Protein AF-A0AAW2Y4E7-F1 (afdb_monomer_lite)

Secondary structure (DSSP, 8-state):
-PPPPGGG--SSHHHHHHHHHHHHHHHH-SEEPPHHHHHHHHHHHTTSTTHHHHHTT-EE----GGG--HHHHHHHHHHHHHHHTT--

Foldseek 3Di:
DDDDDPVPPAPDDVSVVVVVVLVVQQVVFKDFDDPVVLVVVCVVCVPHPCNVVSVVTDIDGDADVPPGDPVRVVVVVVVVVVVVVPPD

Sequence (88 aa):
MQALPEEEWFCGRSCSNIYSALQKLVGDGEQRLPEALSDVLKMKCEGQSLQKNLELGIRWRLLRGKKAAEDTRMWLSGAVNIFHVSAF

Radius of gyration: 17.65 Å; chains: 1; bounding box: 34×34×51 Å

Structure (mmCIF, N/CA/C/O backbone):
data_AF-A0AAW2Y4E7-F1
#
_entry.id   AF-A0AAW2Y4E7-F1
#
loop_
_atom_site.group_PDB
_atom_site.id
_atom_site.type_symbol
_atom_site.label_atom_id
_atom_site.label_alt_id
_atom_site.label_comp_id
_atom_site.label_asym_id
_atom_site.label_entity_id
_atom_site.label_seq_id
_atom_site.pdbx_PDB_ins_code
_atom_site.Cartn_x
_atom_site.Cartn_y
_atom_site.Cartn_z
_atom_site.occupancy
_atom_site.B_iso_or_equiv
_atom_site.auth_seq_id
_atom_site.auth_comp_id
_atom_site.auth_asym_id
_atom_site.auth_atom_id
_atom_site.pdbx_PDB_model_num
ATOM 1 N N . MET A 1 1 ? 5.158 8.967 -28.430 1.00 42.56 1 MET A N 1
ATOM 2 C CA . MET A 1 1 ? 6.090 8.450 -27.406 1.00 42.56 1 MET A CA 1
ATOM 3 C C . MET A 1 1 ? 6.056 6.941 -27.480 1.00 42.56 1 MET A C 1
ATOM 5 O O . MET A 1 1 ? 4.995 6.369 -27.262 1.00 42.56 1 MET A O 1
ATOM 9 N N . GLN A 1 2 ? 7.163 6.313 -27.866 1.00 62.22 2 GLN A N 1
ATOM 10 C CA . GLN A 1 2 ? 7.306 4.866 -27.733 1.00 62.22 2 GLN A CA 1
ATOM 11 C C . GLN A 1 2 ? 7.590 4.567 -26.264 1.00 62.22 2 GLN A C 1
ATOM 13 O O . GLN A 1 2 ? 8.462 5.192 -25.664 1.00 62.22 2 GLN A O 1
ATOM 18 N N . ALA A 1 3 ? 6.798 3.677 -25.670 1.00 66.75 3 ALA A N 1
ATOM 19 C CA . ALA A 1 3 ? 7.129 3.140 -24.362 1.00 66.75 3 ALA A CA 1
ATOM 20 C C . ALA A 1 3 ? 8.432 2.344 -24.491 1.00 66.75 3 ALA A C 1
ATOM 22 O O . ALA A 1 3 ? 8.623 1.641 -25.485 1.00 66.75 3 ALA A O 1
ATOM 23 N N . LEU A 1 4 ? 9.316 2.470 -23.502 1.00 67.56 4 LEU A N 1
ATOM 24 C CA . LEU A 1 4 ? 10.498 1.618 -23.416 1.00 67.56 4 LEU A CA 1
ATOM 25 C C . LEU A 1 4 ? 10.061 0.138 -23.368 1.00 67.56 4 LEU A C 1
ATOM 27 O O . LEU A 1 4 ? 8.965 -0.147 -22.870 1.00 67.56 4 LEU A O 1
ATOM 31 N N . PRO A 1 5 ? 10.872 -0.804 -23.871 1.00 72.25 5 PRO A N 1
ATOM 32 C CA . PRO A 1 5 ? 10.653 -2.233 -23.645 1.00 72.25 5 PRO A CA 1
ATOM 33 C C . PRO A 1 5 ? 10.631 -2.542 -22.139 1.00 72.25 5 PRO A C 1
ATOM 35 O O . PRO A 1 5 ? 11.344 -1.883 -21.383 1.00 72.25 5 PRO A O 1
ATOM 38 N N . GLU A 1 6 ? 9.852 -3.538 -21.688 1.00 65.81 6 GLU A N 1
ATOM 39 C CA . GLU A 1 6 ? 9.752 -3.900 -20.253 1.00 65.81 6 GLU A CA 1
ATOM 40 C C . GLU A 1 6 ? 11.127 -4.187 -19.615 1.00 65.81 6 GLU A C 1
ATOM 42 O O . GLU A 1 6 ? 11.351 -3.871 -18.447 1.00 65.81 6 GLU A O 1
ATOM 47 N N . GLU A 1 7 ? 12.066 -4.692 -20.418 1.00 64.44 7 GLU A N 1
ATOM 48 C CA . GLU A 1 7 ? 13.455 -5.007 -20.056 1.00 64.44 7 GLU A CA 1
ATOM 49 C C . GLU A 1 7 ? 14.310 -3.763 -19.719 1.00 64.44 7 GLU A C 1
ATOM 51 O O . GLU A 1 7 ? 15.309 -3.866 -19.008 1.00 64.44 7 GLU A O 1
ATOM 56 N N . GLU A 1 8 ? 13.921 -2.573 -20.193 1.00 67.56 8 GLU A N 1
ATOM 57 C CA . GLU A 1 8 ? 14.659 -1.306 -20.028 1.00 67.56 8 GLU A CA 1
ATOM 58 C C . GLU A 1 8 ? 13.919 -0.289 -19.142 1.00 67.56 8 GLU A C 1
ATOM 60 O O . GLU A 1 8 ? 14.335 0.862 -19.003 1.00 67.56 8 GLU A O 1
ATOM 65 N N . TRP A 1 9 ? 12.815 -0.687 -18.502 1.00 77.88 9 TRP A N 1
ATOM 66 C CA . TRP A 1 9 ? 12.042 0.211 -17.632 1.00 77.88 9 TRP A CA 1
ATOM 67 C C . TRP A 1 9 ? 12.809 0.677 -16.396 1.00 77.88 9 TRP A C 1
ATOM 69 O O . TRP A 1 9 ? 12.459 1.696 -15.794 1.00 77.88 9 TRP A O 1
ATOM 79 N N . PHE A 1 10 ? 13.843 -0.062 -15.994 1.00 82.88 10 PHE A N 1
ATOM 80 C CA . PHE A 1 10 ? 14.584 0.215 -14.775 1.00 82.88 10 PHE A CA 1
ATOM 81 C C . PHE A 1 10 ? 15.920 0.882 -15.069 1.00 82.88 10 PHE A C 1
ATOM 83 O O . PHE A 1 10 ? 16.797 0.326 -15.717 1.00 82.88 10 PHE A O 1
ATOM 90 N N . CYS A 1 11 ? 16.108 2.041 -14.446 1.00 84.75 11 CYS A N 1
ATOM 91 C CA . CYS A 1 11 ? 17.328 2.840 -14.489 1.00 84.75 11 CYS A CA 1
ATOM 92 C C . CYS A 1 11 ? 18.587 2.142 -13.924 1.00 84.75 11 CYS A C 1
ATOM 94 O O . CYS A 1 11 ? 19.695 2.661 -14.030 1.00 84.75 11 CYS A O 1
ATOM 96 N N . GLY A 1 12 ? 18.413 1.012 -13.232 1.00 86.25 12 GLY A N 1
ATOM 97 C CA . GLY A 1 12 ? 19.464 0.316 -12.503 1.00 86.25 12 GLY A CA 1
ATOM 98 C C . GLY A 1 12 ? 18.916 -0.686 -11.487 1.00 86.25 12 GLY A C 1
ATOM 99 O O . GLY A 1 12 ? 17.704 -0.870 -11.336 1.00 86.25 12 GLY A O 1
ATOM 100 N N . ARG A 1 13 ? 19.828 -1.324 -10.744 1.00 88.19 13 ARG A N 1
ATOM 101 C CA . ARG A 1 13 ? 19.498 -2.410 -9.805 1.00 88.19 13 ARG A CA 1
ATOM 102 C C . ARG A 1 13 ? 18.552 -1.966 -8.686 1.00 88.19 13 ARG A C 1
ATOM 104 O O . ARG A 1 13 ? 17.628 -2.696 -8.354 1.00 88.19 13 ARG A O 1
ATOM 111 N N . SER A 1 14 ? 18.715 -0.753 -8.159 1.00 90.00 14 SER A N 1
ATOM 112 C CA . SER A 1 14 ? 17.808 -0.203 -7.142 1.00 90.00 14 SER A CA 1
ATOM 113 C C . SER A 1 14 ? 16.381 -0.026 -7.674 1.00 90.00 14 SER A C 1
ATOM 115 O O . SER A 1 14 ? 15.435 -0.422 -7.000 1.00 90.00 14 SER A O 1
ATOM 117 N N . CYS A 1 15 ? 16.228 0.493 -8.901 1.00 88.75 15 CYS A N 1
ATOM 118 C CA . CYS A 1 15 ? 14.934 0.637 -9.580 1.00 88.75 15 CYS A CA 1
ATOM 119 C C . CYS A 1 15 ? 14.224 -0.735 -9.715 1.00 88.75 15 CYS A C 1
ATOM 121 O O . CYS A 1 15 ? 13.050 -0.867 -9.367 1.00 88.75 15 CYS A O 1
ATOM 123 N N . SER A 1 16 ? 14.953 -1.774 -10.138 1.00 88.38 16 SER A N 1
ATOM 124 C CA . SER A 1 16 ? 14.431 -3.147 -10.272 1.00 88.38 16 SER A CA 1
ATOM 125 C C . SER A 1 16 ? 14.087 -3.804 -8.921 1.00 88.38 16 SER A C 1
ATOM 127 O O . SER A 1 16 ? 13.040 -4.443 -8.780 1.00 88.38 16 SER A O 1
ATOM 129 N N . ASN A 1 17 ? 14.914 -3.593 -7.891 1.00 92.19 17 ASN A N 1
ATOM 130 C CA . ASN A 1 17 ? 14.667 -4.111 -6.542 1.00 92.19 17 ASN A CA 1
ATOM 131 C C . ASN A 1 17 ? 13.398 -3.511 -5.924 1.00 92.19 17 ASN A C 1
ATOM 133 O O . ASN A 1 17 ? 12.595 -4.243 -5.346 1.00 92.19 17 ASN A O 1
ATOM 137 N N . ILE A 1 18 ? 13.198 -2.195 -6.074 1.00 91.38 18 ILE A N 1
ATOM 138 C CA . ILE A 1 18 ? 11.982 -1.512 -5.612 1.00 91.38 18 ILE A CA 1
ATOM 139 C C . ILE A 1 18 ? 10.759 -2.114 -6.304 1.00 91.38 18 ILE A C 1
ATOM 141 O O . ILE A 1 18 ? 9.790 -2.466 -5.635 1.00 91.38 18 ILE A O 1
ATOM 145 N N . TYR A 1 19 ? 10.807 -2.291 -7.626 1.00 89.38 19 TYR A N 1
ATOM 146 C CA . TYR A 1 19 ? 9.702 -2.899 -8.363 1.00 89.38 19 TYR A CA 1
ATOM 147 C C . TYR A 1 19 ? 9.384 -4.319 -7.885 1.00 89.38 19 TYR A C 1
ATOM 149 O O . TYR A 1 19 ? 8.223 -4.624 -7.621 1.00 89.38 19 TYR A O 1
ATOM 157 N N . SER A 1 20 ? 10.405 -5.157 -7.703 1.00 89.69 20 SER A N 1
ATOM 158 C CA . SER A 1 20 ? 10.245 -6.531 -7.210 1.00 89.69 20 SER A CA 1
ATOM 159 C C . SER A 1 20 ? 9.628 -6.564 -5.807 1.00 89.69 20 SER A C 1
ATOM 161 O O . SER A 1 20 ? 8.722 -7.354 -5.540 1.00 89.69 20 SER A O 1
ATOM 163 N N . ALA A 1 21 ? 10.059 -5.661 -4.919 1.00 91.69 21 ALA A N 1
ATOM 164 C CA . ALA A 1 21 ? 9.476 -5.513 -3.588 1.00 91.69 21 ALA A CA 1
ATOM 165 C C . ALA A 1 21 ? 8.002 -5.080 -3.656 1.00 91.69 21 ALA A C 1
ATOM 167 O O . ALA A 1 21 ? 7.161 -5.668 -2.981 1.00 91.69 21 ALA A O 1
ATOM 168 N N . LEU A 1 22 ? 7.663 -4.106 -4.507 1.00 90.12 22 LEU A N 1
ATOM 169 C CA . LEU A 1 22 ? 6.279 -3.662 -4.703 1.00 90.12 22 LEU A CA 1
ATOM 170 C C . LEU A 1 22 ? 5.398 -4.774 -5.284 1.00 90.12 22 LEU A C 1
ATOM 172 O O . LEU A 1 22 ? 4.270 -4.952 -4.832 1.00 90.12 22 LEU A O 1
ATOM 176 N N . GLN A 1 23 ? 5.897 -5.543 -6.255 1.00 88.38 23 GLN A N 1
ATOM 177 C CA . GLN A 1 23 ? 5.170 -6.691 -6.802 1.00 88.38 23 GLN A CA 1
ATOM 178 C C . GLN A 1 23 ? 4.879 -7.736 -5.726 1.00 88.38 23 GLN A C 1
ATOM 180 O O . GLN A 1 23 ? 3.750 -8.220 -5.645 1.00 88.38 23 GLN A O 1
ATOM 185 N N . LYS A 1 24 ? 5.868 -8.037 -4.878 1.00 90.25 24 LYS A N 1
ATOM 186 C CA . LYS A 1 24 ? 5.685 -8.942 -3.744 1.00 90.25 24 LYS A CA 1
ATOM 187 C C . LYS A 1 24 ? 4.623 -8.418 -2.776 1.00 90.25 24 LYS A C 1
ATOM 189 O O . LYS A 1 24 ? 3.711 -9.157 -2.442 1.00 90.25 24 LYS A O 1
ATOM 194 N N . LEU A 1 25 ? 4.676 -7.138 -2.404 1.00 89.44 25 LEU A N 1
ATOM 195 C CA . LEU A 1 25 ? 3.684 -6.520 -1.512 1.00 89.44 25 LEU A CA 1
ATOM 196 C C . LEU A 1 25 ? 2.258 -6.565 -2.075 1.00 89.44 25 LEU A C 1
ATOM 198 O O . LEU A 1 25 ? 1.309 -6.787 -1.329 1.00 89.44 25 LEU A O 1
ATOM 202 N N . VAL A 1 26 ? 2.092 -6.373 -3.388 1.00 86.62 26 VAL A N 1
ATOM 203 C CA . VAL A 1 26 ? 0.782 -6.530 -4.040 1.00 86.62 26 VAL A CA 1
ATOM 204 C C . VAL A 1 26 ? 0.308 -7.987 -3.972 1.00 86.62 26 VAL A C 1
ATOM 206 O O . VAL A 1 26 ? -0.872 -8.223 -3.725 1.00 86.62 26 VAL A O 1
ATOM 209 N N . GLY A 1 27 ? 1.208 -8.956 -4.174 1.00 85.12 27 GLY A N 1
ATOM 210 C CA . GLY A 1 27 ? 0.895 -10.388 -4.098 1.00 85.12 27 GLY A CA 1
ATOM 211 C C . GLY A 1 27 ? 0.593 -10.889 -2.681 1.00 85.12 27 GLY A C 1
ATOM 212 O O . GLY A 1 27 ? -0.316 -11.695 -2.506 1.00 85.12 27 GLY A O 1
ATOM 213 N N . ASP A 1 28 ? 1.305 -10.375 -1.676 1.00 88.44 28 ASP A N 1
ATOM 214 C CA . ASP A 1 28 ? 1.143 -10.738 -0.261 1.00 88.44 28 ASP A CA 1
ATOM 215 C C . ASP A 1 28 ? -0.201 -10.245 0.320 1.00 88.44 28 ASP A C 1
ATOM 217 O O . ASP A 1 28 ? -0.674 -10.756 1.336 1.00 88.44 28 ASP A O 1
ATOM 221 N N . GLY A 1 29 ? -0.850 -9.270 -0.325 1.00 86.31 29 GLY A N 1
ATOM 222 C CA . GLY A 1 29 ? -2.195 -8.833 0.026 1.00 86.31 29 GLY A CA 1
ATOM 223 C C . GLY A 1 29 ? -2.265 -8.049 1.341 1.00 86.31 29 GLY A C 1
ATOM 224 O O . GLY A 1 29 ? -1.598 -7.033 1.512 1.00 86.31 29 GLY A O 1
ATOM 225 N N . GLU A 1 30 ? -3.184 -8.434 2.233 1.00 88.12 30 GLU A N 1
ATOM 226 C CA . GLU A 1 30 ? -3.376 -7.736 3.514 1.00 88.12 30 GLU A CA 1
ATOM 227 C C . GLU A 1 30 ? -2.285 -8.105 4.519 1.00 88.12 30 GLU A C 1
ATOM 229 O O . GLU A 1 30 ? -2.129 -9.264 4.897 1.00 88.12 30 GLU A O 1
ATOM 234 N N . GLN A 1 31 ? -1.582 -7.096 5.014 1.00 88.38 31 GLN A N 1
ATOM 235 C CA . GLN A 1 31 ? -0.492 -7.220 5.967 1.00 88.38 31 GLN A CA 1
ATOM 236 C C . GLN A 1 31 ? -0.812 -6.464 7.254 1.00 88.38 31 GLN A C 1
ATOM 238 O O . GLN A 1 31 ? -1.543 -5.474 7.261 1.00 88.38 31 GLN A O 1
ATOM 243 N N . ARG A 1 32 ? -0.257 -6.928 8.377 1.00 85.75 32 ARG A N 1
ATOM 244 C CA . ARG A 1 32 ?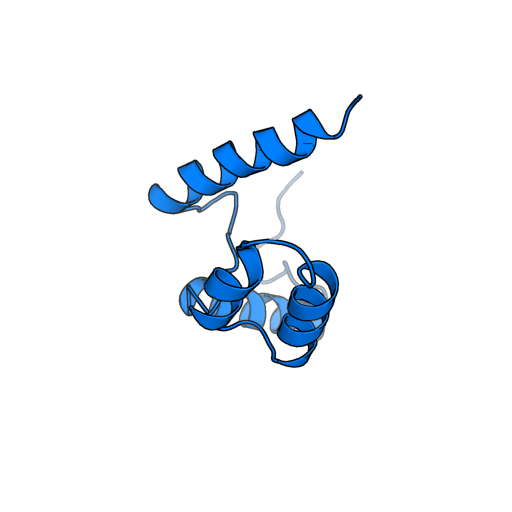 -0.334 -6.178 9.636 1.00 85.75 32 ARG A CA 1
ATOM 245 C C . ARG A 1 32 ? 0.465 -4.886 9.510 1.00 85.75 32 ARG A C 1
ATOM 247 O O . ARG A 1 32 ? 1.511 -4.855 8.856 1.00 85.75 32 ARG A O 1
ATOM 254 N N . LEU A 1 33 ? -0.029 -3.825 10.137 1.00 83.00 33 LEU A N 1
ATOM 255 C CA . LEU A 1 33 ? 0.750 -2.603 10.268 1.00 83.00 33 LEU A CA 1
ATOM 256 C C . LEU A 1 33 ? 2.016 -2.873 11.091 1.00 83.00 33 LEU A C 1
ATOM 258 O O . LEU A 1 33 ? 1.949 -3.577 12.100 1.00 83.00 33 LEU A O 1
ATOM 262 N N . PRO A 1 34 ? 3.164 -2.307 10.687 1.00 83.06 34 PRO A N 1
ATOM 263 C CA . PRO A 1 34 ? 4.334 -2.240 11.546 1.00 83.06 34 PRO A CA 1
ATOM 264 C C . PRO A 1 34 ? 3.979 -1.638 12.909 1.00 83.06 34 PRO A C 1
ATOM 266 O O . PRO A 1 34 ? 3.182 -0.700 12.999 1.00 83.06 34 PRO A O 1
ATOM 269 N N . GLU A 1 35 ? 4.592 -2.156 13.969 1.00 77.19 35 GLU A N 1
ATOM 270 C CA . GLU A 1 35 ? 4.297 -1.760 15.351 1.00 77.19 35 GLU A CA 1
ATOM 271 C C . GLU A 1 35 ? 4.518 -0.257 15.577 1.00 77.19 35 GLU A C 1
ATOM 273 O O . GLU A 1 35 ? 3.638 0.425 16.091 1.00 77.19 35 GLU A O 1
ATOM 278 N N . ALA A 1 36 ? 5.593 0.298 15.006 1.00 78.06 36 ALA A N 1
ATOM 279 C CA . ALA A 1 36 ? 5.879 1.733 15.050 1.00 78.06 36 ALA A CA 1
ATOM 280 C C . ALA A 1 36 ? 4.747 2.610 14.472 1.00 78.06 36 ALA A C 1
ATOM 282 O O . ALA A 1 36 ? 4.459 3.680 15.001 1.00 78.06 36 ALA A O 1
ATOM 283 N N . LEU A 1 37 ? 4.083 2.170 13.396 1.00 77.00 37 LEU A N 1
ATOM 284 C CA . LEU A 1 37 ? 2.928 2.887 12.837 1.00 77.00 37 LEU A CA 1
ATOM 285 C C . LEU A 1 37 ? 1.663 2.643 13.662 1.00 77.00 37 LEU A C 1
ATOM 287 O O . LEU A 1 37 ? 0.816 3.529 13.769 1.00 77.00 37 LEU A O 1
ATOM 291 N N . SER A 1 38 ? 1.549 1.458 14.258 1.00 74.50 38 SER A N 1
ATOM 292 C CA . SER A 1 38 ? 0.436 1.108 15.139 1.00 74.50 38 SER A CA 1
ATOM 293 C C . SER A 1 38 ? 0.418 2.004 16.374 1.00 74.50 38 SER A C 1
ATOM 295 O O . SER A 1 38 ? -0.645 2.490 16.746 1.00 74.50 38 SER A O 1
ATOM 297 N N . ASP A 1 39 ? 1.576 2.300 16.962 1.00 74.94 39 ASP A N 1
ATOM 298 C CA . ASP A 1 39 ? 1.672 3.169 18.139 1.00 74.94 39 ASP A CA 1
ATOM 299 C C . ASP A 1 39 ? 1.344 4.630 17.815 1.00 74.94 39 ASP A C 1
ATOM 301 O O . ASP A 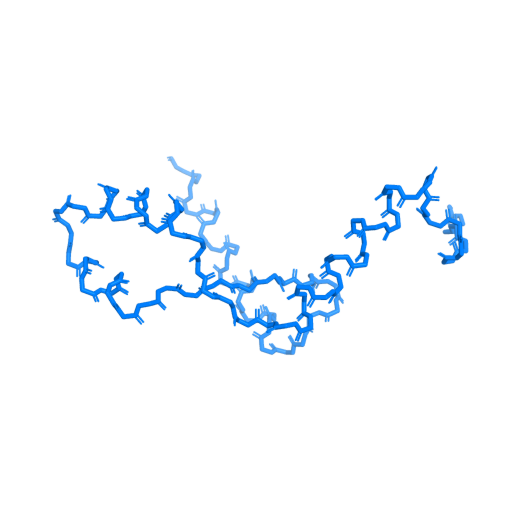1 39 ? 0.618 5.283 18.564 1.00 74.94 39 ASP A O 1
ATOM 305 N N . VAL A 1 40 ? 1.764 5.121 16.644 1.00 80.31 40 VAL A N 1
ATOM 306 C CA . VAL A 1 40 ? 1.359 6.449 16.151 1.00 80.31 40 VAL A CA 1
ATOM 307 C C . VAL A 1 40 ? -0.160 6.533 15.975 1.00 80.31 40 VAL A C 1
ATOM 309 O O . VAL A 1 40 ? -0.773 7.544 16.326 1.00 80.31 40 VAL A O 1
ATOM 312 N N . LEU A 1 41 ? -0.789 5.477 15.447 1.00 76.12 41 LEU A N 1
ATOM 313 C CA . LEU A 1 41 ? -2.243 5.420 15.292 1.00 76.12 41 LEU A CA 1
ATOM 314 C C . LEU A 1 41 ? -2.966 5.326 16.638 1.00 76.12 41 LEU A C 1
ATOM 316 O O . LEU A 1 41 ? -3.977 6.006 16.808 1.00 76.12 41 LEU A O 1
ATOM 320 N N . LYS A 1 42 ? -2.445 4.548 17.597 1.00 73.31 42 LYS A N 1
ATOM 321 C CA . LYS A 1 42 ? -2.968 4.497 18.973 1.00 73.31 42 LYS A CA 1
ATOM 322 C C . LYS A 1 42 ? -2.958 5.885 19.599 1.00 73.31 42 LYS A C 1
ATOM 324 O O . LYS A 1 42 ? -4.012 6.334 20.030 1.00 73.31 42 LYS A O 1
ATOM 329 N N . MET A 1 43 ? -1.827 6.590 19.539 1.00 76.25 43 MET A N 1
ATOM 330 C CA . MET A 1 43 ? -1.692 7.939 20.098 1.00 76.25 43 MET A CA 1
ATOM 331 C C . MET A 1 43 ? -2.665 8.932 19.449 1.00 76.25 43 MET A C 1
ATOM 333 O O . MET A 1 43 ? -3.272 9.750 20.131 1.00 76.25 43 MET A O 1
ATOM 337 N N . LYS A 1 44 ? -2.882 8.839 18.129 1.00 74.19 44 LYS A N 1
ATOM 338 C CA . LYS A 1 44 ? -3.887 9.668 17.440 1.00 74.19 44 LYS A CA 1
ATOM 339 C C . LYS A 1 44 ? -5.335 9.326 17.804 1.00 74.19 44 LYS A C 1
ATOM 341 O O . LYS A 1 44 ? -6.207 10.170 17.610 1.00 74.19 44 LYS A O 1
ATOM 346 N N . CYS A 1 45 ? -5.600 8.111 18.277 1.00 68.19 45 CYS A N 1
ATOM 347 C CA . CYS A 1 45 ? -6.942 7.635 18.614 1.00 68.19 45 CYS A CA 1
ATOM 348 C C . CYS A 1 45 ? -7.244 7.661 20.120 1.00 68.19 45 CYS A C 1
ATOM 350 O O . CYS A 1 45 ? -8.373 7.342 20.498 1.00 68.19 45 CYS A O 1
ATOM 352 N N . GLU A 1 46 ? -6.283 8.025 20.976 1.00 63.69 46 GLU A N 1
ATOM 353 C CA . GLU A 1 46 ? -6.507 8.214 22.412 1.00 63.69 46 GLU A CA 1
ATOM 354 C C . GLU A 1 46 ? -7.602 9.275 22.623 1.00 63.69 46 GLU A C 1
ATOM 356 O O . GLU A 1 46 ? -7.424 10.455 22.329 1.00 63.69 46 GLU A O 1
ATOM 361 N N . GLY A 1 47 ? -8.783 8.825 23.067 1.00 61.84 47 GLY A N 1
ATOM 362 C CA . GLY A 1 47 ? -9.983 9.652 23.258 1.00 61.84 47 GLY A CA 1
ATOM 363 C C . GLY A 1 47 ? -11.154 9.356 22.310 1.00 61.84 47 GLY A C 1
ATOM 364 O O . GLY A 1 47 ? -12.246 9.881 22.519 1.00 61.84 47 GLY A O 1
ATOM 365 N N . GLN A 1 48 ? -10.979 8.495 21.302 1.00 61.38 48 GLN A N 1
ATOM 366 C CA . GLN A 1 48 ? -12.049 8.072 20.389 1.00 61.38 48 GLN A CA 1
ATOM 367 C C . GLN A 1 48 ? -12.392 6.589 20.585 1.00 61.38 48 GLN A C 1
ATOM 369 O O . GLN A 1 48 ? -11.536 5.765 20.905 1.00 61.38 48 GLN A O 1
ATOM 374 N N . SER A 1 49 ? -13.645 6.204 20.312 1.00 60.56 49 SER A N 1
ATOM 375 C CA . SER A 1 49 ? -14.097 4.798 20.338 1.00 60.56 49 SER A CA 1
ATOM 376 C C . SER A 1 49 ? -13.328 3.875 19.370 1.00 60.56 49 SER A C 1
ATOM 378 O O . SER A 1 49 ? -13.473 2.654 19.440 1.00 60.56 49 SER A O 1
ATOM 380 N N . LEU A 1 50 ? -12.470 4.442 18.508 1.00 60.00 50 LEU A N 1
ATOM 381 C CA . LEU A 1 50 ? -11.544 3.742 17.616 1.00 60.00 50 LEU A CA 1
ATOM 382 C C . LEU A 1 50 ? -10.482 2.897 18.329 1.00 60.00 50 LEU A C 1
ATOM 384 O O . LEU A 1 50 ? -9.929 1.998 17.696 1.00 60.00 50 LEU A O 1
ATOM 388 N N . GLN A 1 51 ? -10.201 3.133 19.613 1.00 58.78 51 GLN A N 1
ATOM 389 C CA . GLN A 1 51 ? -9.175 2.378 20.342 1.00 58.78 51 GLN A CA 1
ATOM 390 C C . GLN A 1 51 ? -9.462 0.860 20.340 1.00 58.78 51 GLN A C 1
ATOM 392 O O . GLN A 1 51 ? -8.550 0.062 20.140 1.00 58.78 51 GLN A O 1
ATOM 397 N N . LYS A 1 52 ? -10.744 0.460 20.404 1.00 58.19 52 LYS A N 1
ATOM 398 C CA . LYS A 1 52 ? -11.176 -0.947 20.268 1.00 58.19 52 LYS A CA 1
ATOM 399 C C . LYS A 1 52 ? -10.931 -1.529 18.869 1.00 58.19 52 LYS A C 1
ATOM 401 O O . LYS A 1 52 ? -10.636 -2.709 18.742 1.00 58.19 52 LYS A O 1
ATOM 406 N N . ASN A 1 53 ? -11.027 -0.715 17.813 1.00 54.72 53 ASN A N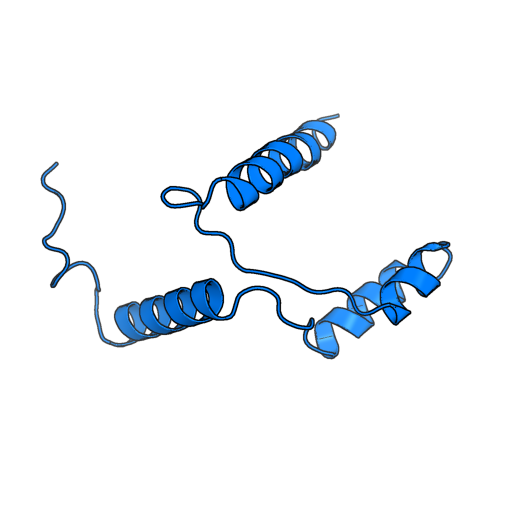 1
ATOM 407 C CA . ASN A 1 53 ? -10.764 -1.155 16.435 1.00 54.72 53 ASN A CA 1
ATOM 408 C C . ASN A 1 53 ? -9.263 -1.299 16.140 1.00 54.72 53 ASN A C 1
ATOM 410 O O . ASN A 1 53 ? -8.882 -2.113 15.303 1.00 54.72 53 ASN A O 1
ATOM 414 N N . LEU A 1 54 ? -8.410 -0.546 16.840 1.00 60.66 54 LEU A N 1
ATOM 415 C CA . LEU A 1 54 ? -6.955 -0.715 16.785 1.00 60.66 54 LEU A CA 1
ATOM 416 C C . LEU A 1 54 ? -6.510 -2.050 17.392 1.00 60.66 54 LEU A C 1
ATOM 418 O O . LEU A 1 54 ? -5.642 -2.712 16.822 1.00 60.66 54 LEU A O 1
ATOM 422 N N . GLU A 1 55 ? -7.149 -2.480 18.482 1.00 59.16 55 GLU A N 1
ATOM 423 C CA . GLU A 1 55 ? -6.929 -3.809 19.073 1.00 59.16 55 GLU A CA 1
ATOM 424 C C . GLU A 1 55 ? -7.402 -4.955 18.164 1.00 59.16 55 GLU A C 1
ATOM 426 O O . GLU A 1 55 ? -6.797 -6.026 18.168 1.00 59.16 55 GLU A O 1
ATOM 431 N N . LEU A 1 56 ? -8.411 -4.722 17.312 1.00 59.16 56 LEU A N 1
ATOM 432 C CA . LEU A 1 56 ? -8.882 -5.688 16.305 1.00 59.16 56 LEU A CA 1
ATOM 433 C C . LEU A 1 56 ? -7.903 -5.892 15.128 1.00 59.16 56 LEU A C 1
ATOM 435 O O . LEU A 1 56 ? -8.171 -6.698 14.237 1.00 59.16 56 LEU A O 1
ATOM 439 N N . GLY A 1 57 ? -6.743 -5.226 15.147 1.00 72.81 57 GLY A N 1
ATOM 440 C CA . GLY A 1 57 ? -5.637 -5.477 14.229 1.00 72.81 57 GLY A CA 1
ATOM 441 C C . GLY A 1 57 ? -5.852 -4.838 12.865 1.00 72.81 57 GLY A C 1
ATOM 442 O O . GLY A 1 57 ? 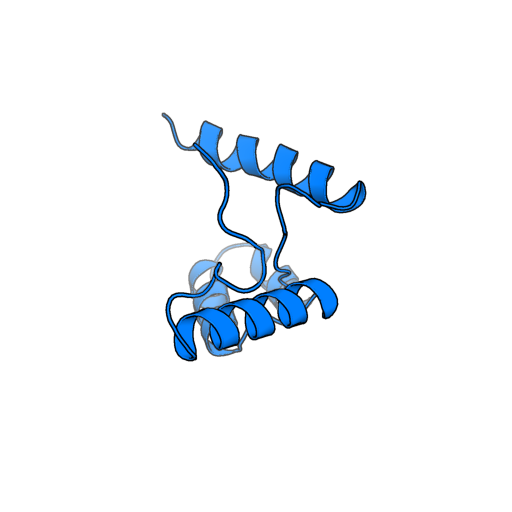-6.179 -5.518 11.892 1.00 72.81 57 GLY A O 1
ATOM 443 N N . ILE A 1 58 ? -5.618 -3.526 12.776 1.00 77.56 58 ILE A N 1
ATOM 444 C CA . ILE A 1 58 ? -5.650 -2.806 11.499 1.00 77.56 58 ILE A CA 1
ATOM 445 C C . ILE A 1 58 ? -4.640 -3.439 10.527 1.00 77.56 58 ILE A C 1
ATOM 447 O O . ILE A 1 58 ? -3.454 -3.608 10.834 1.00 77.56 58 ILE A O 1
ATOM 451 N N . ARG A 1 59 ? -5.128 -3.776 9.331 1.00 84.38 59 ARG A N 1
ATOM 452 C CA . ARG A 1 59 ? -4.326 -4.291 8.221 1.00 84.38 59 ARG A CA 1
ATOM 453 C C . ARG A 1 59 ? -4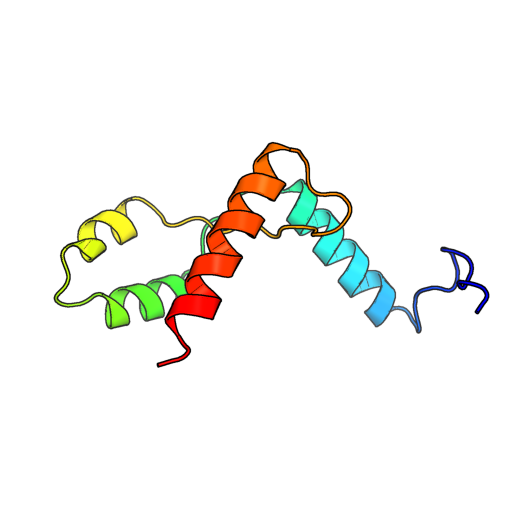.229 -3.257 7.110 1.00 84.38 59 ARG A C 1
ATOM 455 O O . ARG A 1 59 ? -5.118 -2.429 6.933 1.00 84.38 59 ARG A O 1
ATOM 462 N N . TRP A 1 60 ? -3.146 -3.324 6.353 1.00 85.88 60 TRP A N 1
ATOM 463 C CA . TRP A 1 60 ? -2.914 -2.506 5.172 1.00 85.88 60 TRP A CA 1
ATOM 464 C C . TRP A 1 60 ? -2.620 -3.408 3.973 1.00 85.88 60 TRP A C 1
ATOM 466 O O . TRP A 1 60 ? -2.201 -4.550 4.133 1.00 85.88 60 TRP A O 1
ATOM 476 N N . ARG A 1 61 ? -2.857 -2.914 2.762 1.00 87.06 61 ARG A N 1
ATOM 477 C CA . ARG A 1 61 ? -2.547 -3.618 1.512 1.00 87.06 61 ARG A CA 1
ATOM 478 C C . ARG A 1 61 ? -2.102 -2.602 0.471 1.00 87.06 61 ARG A C 1
ATOM 480 O O . ARG A 1 61 ? -2.685 -1.523 0.380 1.00 87.06 61 ARG A O 1
ATOM 487 N N . LEU A 1 62 ? -1.107 -2.954 -0.341 1.00 87.00 62 LEU A N 1
ATOM 488 C CA . LEU A 1 62 ? -0.713 -2.145 -1.492 1.00 87.00 62 LEU A CA 1
ATOM 489 C C . LEU A 1 62 ? -1.646 -2.417 -2.683 1.00 87.00 62 LEU A C 1
ATOM 491 O O . LEU A 1 62 ? -1.787 -3.558 -3.119 1.00 87.00 62 LEU A O 1
ATOM 495 N N . LEU A 1 63 ? -2.260 -1.368 -3.236 1.00 83.38 63 LEU A N 1
ATOM 496 C CA . LEU A 1 63 ? -3.184 -1.468 -4.371 1.00 83.38 63 LEU A CA 1
ATOM 497 C C . LEU A 1 63 ? -2.523 -0.975 -5.665 1.00 83.38 63 LEU A C 1
ATOM 499 O O . LEU A 1 63 ? -1.907 0.090 -5.700 1.00 83.38 63 LEU A O 1
ATOM 503 N N . ARG A 1 64 ? -2.686 -1.725 -6.762 1.00 77.62 64 ARG A N 1
ATOM 504 C CA . ARG A 1 64 ? -2.167 -1.356 -8.090 1.00 77.62 64 ARG A CA 1
ATOM 505 C C . ARG A 1 64 ? -3.277 -0.755 -8.952 1.00 77.62 64 ARG A C 1
ATOM 507 O O . ARG A 1 64 ? -4.068 -1.488 -9.530 1.00 77.62 64 ARG A O 1
ATOM 514 N N . GLY A 1 65 ? -3.291 0.569 -9.117 1.00 70.12 65 GLY A N 1
ATOM 515 C CA . GLY A 1 65 ? -4.419 1.296 -9.727 1.00 70.12 65 GLY A CA 1
ATOM 516 C C . GLY A 1 65 ? -4.886 0.816 -11.113 1.00 70.12 65 GLY A C 1
ATOM 517 O O . GLY A 1 65 ? -6.082 0.693 -11.346 1.00 70.12 65 GLY A O 1
ATOM 518 N N . LYS A 1 66 ? -3.970 0.510 -12.044 1.00 63.69 66 LYS A N 1
ATOM 519 C CA . LYS A 1 66 ? -4.330 0.218 -13.453 1.00 63.69 66 LYS A CA 1
ATOM 520 C C . LYS A 1 66 ? -4.654 -1.256 -13.749 1.00 63.69 66 LYS A C 1
ATOM 522 O O . LYS A 1 66 ? -5.274 -1.547 -14.764 1.00 63.69 66 LYS A O 1
ATOM 527 N N . LYS A 1 67 ? -4.226 -2.178 -12.878 1.00 59.75 67 LYS A N 1
ATOM 528 C CA . LYS A 1 67 ? -4.492 -3.633 -12.952 1.00 59.75 67 LYS A CA 1
ATOM 529 C C . LYS A 1 67 ? -5.160 -4.121 -11.659 1.00 59.75 67 LYS A C 1
ATOM 531 O O . LYS A 1 67 ? -4.864 -5.204 -11.170 1.00 59.75 67 LYS A O 1
ATOM 536 N N . ALA A 1 68 ? -5.982 -3.262 -11.069 1.00 57.91 68 ALA A N 1
ATOM 537 C CA . ALA A 1 68 ? -6.758 -3.566 -9.882 1.00 57.91 68 ALA A CA 1
ATOM 538 C C . ALA A 1 68 ? -7.761 -4.677 -10.218 1.00 57.91 68 ALA A C 1
ATOM 540 O O . ALA A 1 68 ? -8.485 -4.555 -11.209 1.00 57.91 68 ALA A O 1
ATOM 541 N N . ALA A 1 69 ? -7.789 -5.744 -9.416 1.00 64.94 69 ALA A N 1
ATOM 542 C CA . ALA A 1 69 ? -8.903 -6.683 -9.429 1.00 64.94 69 ALA A CA 1
ATOM 543 C C . ALA A 1 69 ? -10.202 -5.936 -9.056 1.00 64.94 69 ALA A C 1
ATOM 545 O O . ALA A 1 69 ? -10.162 -4.812 -8.545 1.00 64.94 69 ALA A O 1
ATOM 546 N N . GLU A 1 70 ? -11.359 -6.505 -9.393 1.00 67.38 70 GLU A N 1
ATOM 547 C CA . GLU A 1 70 ? -12.636 -5.782 -9.307 1.00 67.38 70 GLU A CA 1
ATOM 548 C C . GLU A 1 70 ? -12.958 -5.327 -7.874 1.00 67.38 70 GLU A C 1
ATOM 550 O O . GLU A 1 70 ? -13.467 -4.227 -7.657 1.00 67.38 70 GLU A O 1
ATOM 555 N N . ASP A 1 71 ? -12.530 -6.118 -6.890 1.00 68.31 71 ASP A N 1
ATOM 556 C CA . ASP A 1 71 ? -12.553 -5.782 -5.468 1.00 68.31 71 ASP A CA 1
ATOM 557 C C . ASP A 1 71 ? -11.783 -4.487 -5.160 1.00 68.31 71 ASP A C 1
ATOM 559 O O . ASP A 1 71 ? -12.267 -3.615 -4.450 1.00 68.31 71 ASP A O 1
ATOM 563 N N . THR A 1 72 ? -10.616 -4.299 -5.761 1.00 73.12 72 THR A N 1
ATOM 564 C CA . THR A 1 72 ? -9.699 -3.185 -5.514 1.00 73.12 72 THR A CA 1
ATOM 565 C C . THR A 1 72 ? -10.208 -1.868 -6.113 1.00 73.12 72 THR A C 1
ATOM 567 O O . THR A 1 72 ? -9.940 -0.790 -5.576 1.00 73.12 72 THR A O 1
ATOM 570 N N . ARG A 1 73 ? -10.982 -1.927 -7.206 1.00 74.25 73 ARG A N 1
ATOM 571 C CA . ARG A 1 73 ? -11.590 -0.739 -7.834 1.00 74.25 73 ARG A CA 1
ATOM 572 C C . ARG A 1 73 ? -12.600 -0.054 -6.920 1.00 74.25 73 ARG A C 1
ATOM 574 O O . ARG A 1 73 ? -12.606 1.174 -6.845 1.00 74.25 73 ARG A O 1
ATOM 581 N N . MET A 1 74 ? -13.396 -0.834 -6.189 1.00 77.38 74 MET A N 1
ATOM 582 C CA . MET A 1 74 ? -14.351 -0.306 -5.211 1.00 77.38 74 MET A CA 1
ATOM 583 C C . MET A 1 74 ? -13.640 0.514 -4.125 1.00 77.38 74 MET A C 1
ATOM 585 O O . MET A 1 74 ? -14.079 1.612 -3.785 1.00 77.38 74 MET A O 1
ATOM 589 N N . TRP A 1 75 ? -12.503 0.023 -3.627 1.00 75.75 75 TRP A N 1
ATOM 590 C CA . TRP A 1 75 ? -11.731 0.689 -2.574 1.00 75.75 75 TRP A CA 1
ATOM 591 C C . TRP A 1 75 ? -11.105 1.989 -3.083 1.00 75.75 75 TRP A C 1
ATOM 593 O O . TRP A 1 75 ? -11.151 3.012 -2.401 1.00 75.75 75 TRP A O 1
ATOM 603 N N . LEU A 1 76 ? -10.577 1.974 -4.311 1.00 76.69 76 LEU A N 1
ATOM 604 C CA . LEU A 1 76 ? -10.026 3.167 -4.954 1.00 76.69 76 LEU A CA 1
ATOM 605 C C . LEU A 1 76 ? -11.105 4.229 -5.212 1.00 76.69 76 LEU A C 1
ATOM 607 O O . LEU A 1 76 ? -10.857 5.407 -4.969 1.00 76.69 76 LEU A O 1
ATOM 611 N N . SER A 1 77 ? -12.311 3.826 -5.627 1.00 76.44 77 SER A N 1
ATOM 612 C CA . SER A 1 77 ? -13.444 4.749 -5.783 1.00 76.44 77 SER A CA 1
ATOM 613 C C . SER A 1 77 ? -13.877 5.367 -4.450 1.00 76.44 77 SER A C 1
ATOM 615 O O . SER A 1 77 ? -14.224 6.544 -4.412 1.00 76.44 77 SER A O 1
ATOM 617 N N . GLY A 1 78 ? -13.845 4.606 -3.352 1.00 77.06 78 GLY A N 1
ATOM 618 C CA . GLY A 1 78 ? -14.124 5.134 -2.014 1.00 77.06 78 GLY A CA 1
ATOM 619 C C . GLY A 1 78 ? -13.064 6.132 -1.537 1.00 77.06 78 GLY A C 1
ATOM 620 O O . GLY A 1 78 ? -13.403 7.160 -0.953 1.00 77.06 78 GLY A O 1
ATOM 621 N N . ALA A 1 79 ? -11.786 5.878 -1.836 1.00 77.06 79 ALA A N 1
ATOM 622 C CA . ALA A 1 79 ? -10.685 6.764 -1.456 1.00 77.06 79 ALA A CA 1
ATOM 623 C C . ALA A 1 79 ? -10.796 8.158 -2.096 1.00 77.06 79 ALA A C 1
ATOM 625 O O . ALA A 1 79 ? -10.492 9.154 -1.444 1.00 77.06 79 ALA A O 1
ATOM 626 N N . VAL A 1 80 ? -11.287 8.242 -3.337 1.00 73.25 80 VAL A N 1
ATOM 627 C CA . VAL A 1 80 ? -11.537 9.517 -4.035 1.00 73.25 80 VAL A CA 1
ATOM 628 C C . VAL A 1 80 ? -12.441 10.440 -3.205 1.00 73.25 80 VAL A C 1
ATOM 630 O O . VAL A 1 80 ? -12.147 11.628 -3.073 1.00 73.25 80 VAL A O 1
ATOM 633 N N . ASN A 1 81 ? -13.468 9.895 -2.546 1.00 72.88 81 ASN A N 1
ATOM 634 C CA . ASN A 1 81 ? -14.359 10.684 -1.692 1.00 72.88 81 ASN A CA 1
ATOM 635 C C . ASN A 1 81 ? -13.651 11.252 -0.451 1.00 72.88 81 ASN A C 1
ATOM 637 O O . ASN A 1 81 ? -13.964 12.362 -0.037 1.00 72.88 81 ASN A O 1
ATOM 641 N N . ILE A 1 82 ? -12.669 10.545 0.117 1.00 73.44 82 ILE A N 1
ATOM 642 C CA . ILE A 1 82 ? -11.901 11.024 1.281 1.00 73.44 82 ILE A CA 1
ATOM 643 C C . ILE A 1 82 ? -11.099 12.282 0.911 1.00 73.44 82 ILE A C 1
ATOM 645 O O . ILE A 1 82 ? -11.085 13.263 1.655 1.00 73.44 82 ILE A O 1
ATOM 649 N N . PHE A 1 83 ? -10.469 12.280 -0.266 1.00 67.38 83 PHE A N 1
ATOM 650 C CA . PHE A 1 83 ? -9.662 13.412 -0.724 1.00 67.38 83 PHE A CA 1
ATOM 651 C C . PHE A 1 83 ? -10.510 14.610 -1.161 1.00 67.38 83 PHE A C 1
ATOM 653 O O . PHE A 1 83 ? -10.095 15.747 -0.951 1.00 67.38 83 PHE A O 1
ATOM 660 N N . HIS A 1 84 ? -11.712 14.388 -1.698 1.00 67.62 84 HIS A N 1
ATOM 661 C CA . HIS A 1 84 ? -12.614 15.487 -2.056 1.00 67.62 84 HIS A CA 1
ATOM 662 C C . HIS A 1 84 ? -13.258 16.177 -0.847 1.00 67.62 84 HIS A C 1
ATOM 664 O O . HIS A 1 84 ? -13.486 17.381 -0.900 1.00 67.62 84 HIS A O 1
ATOM 670 N N . VAL A 1 85 ? -13.492 15.465 0.260 1.00 55.19 85 VAL A N 1
ATOM 671 C CA . VAL A 1 85 ? -14.045 16.059 1.497 1.00 55.19 85 VAL A CA 1
ATOM 672 C C . VAL A 1 85 ? -13.036 16.984 2.204 1.00 55.19 85 VAL A C 1
ATOM 674 O O . VAL A 1 85 ? -13.423 17.790 3.041 1.00 55.19 85 VAL A O 1
ATOM 677 N N . SER A 1 86 ? -11.753 16.931 1.829 1.00 50.75 86 SER A N 1
ATOM 678 C CA . SER A 1 86 ? -10.689 17.783 2.388 1.00 50.75 86 SER A CA 1
ATOM 679 C C . SER A 1 86 ? -10.575 19.164 1.716 1.00 50.75 86 SER A C 1
ATOM 681 O O . SER A 1 86 ? -9.686 19.936 2.067 1.00 50.75 86 SER A O 1
ATOM 683 N N . ALA A 1 87 ? -11.427 19.467 0.731 1.00 45.38 87 ALA A N 1
ATOM 684 C CA . ALA A 1 87 ? -11.457 20.745 0.021 1.00 45.38 87 ALA A CA 1
ATOM 685 C C . ALA A 1 87 ? -12.627 21.620 0.506 1.00 45.38 87 ALA A C 1
ATOM 687 O O . ALA A 1 87 ? -13.538 21.908 -0.266 1.00 45.38 87 ALA A O 1
ATOM 688 N N . PHE A 1 88 ? -12.606 22.016 1.780 1.00 38.62 88 PHE A N 1
ATOM 689 C CA . PHE A 1 88 ? -13.391 23.136 2.311 1.00 38.62 88 PHE A CA 1
ATOM 690 C C . PHE A 1 88 ? -12.580 23.884 3.364 1.00 38.62 88 PH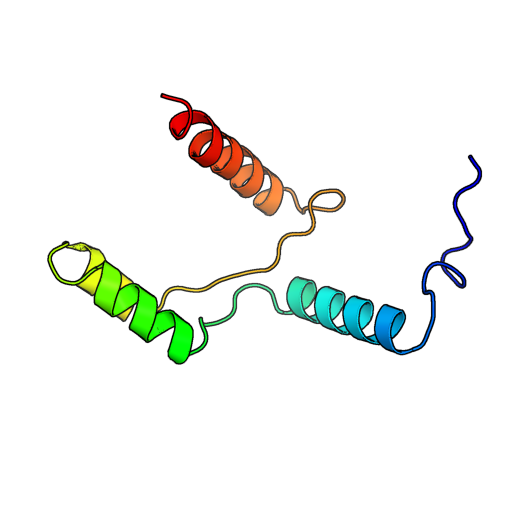E A C 1
ATOM 692 O O . PHE A 1 88 ? -11.993 23.206 4.238 1.00 38.62 88 PHE A O 1
#

pLDDT: mean 74.22, std 12.31, range [38.62, 92.19]

Organism: NCBI:txid2727402